Protein AF-A0AAD9JFI3-F1 (afdb_monomer_lite)

Organism: NCBI:txid53620

pLDDT: mean 92.69, std 6.42, range [61.5, 98.31]

Foldseek 3Di:
DVVVVVVVVCCVVVVVVVVVVVVVVVQVVVQVVVVVVLVVFADDDADQFQGCVVVQPDDDPSNVVVVVVVCVVRVPWHWTDRGSRDIDID

Secondary structure (DSSP, 8-state):
-HHHHHHHHHHHHHHHHHHHHHHHHHHHHHHHHHHHHHTTS--PPPBTTTBTGGG---SSHHHHHHHHHHHHHSSS--EEEETTTEEEE-

Structure (mmCIF, N/CA/C/O backbone):
data_AF-A0AAD9JFI3-F1
#
_entry.id   AF-A0AAD9JFI3-F1
#
loop_
_atom_site.group_PDB
_atom_site.id
_atom_site.type_symbol
_atom_site.label_atom_id
_atom_site.label_alt_id
_atom_site.label_comp_id
_atom_site.label_asym_id
_atom_site.label_entity_id
_atom_site.label_seq_id
_atom_site.pdbx_PDB_ins_code
_atom_site.Cartn_x
_atom_site.Cartn_y
_atom_site.Cartn_z
_atom_site.occupancy
_atom_site.B_iso_or_equiv
_atom_site.auth_seq_id
_atom_site.auth_comp_id
_atom_site.auth_asym_id
_atom_site.auth_atom_id
_atom_site.pdbx_PDB_model_num
ATOM 1 N N . MET A 1 1 ? 26.652 -2.450 -40.232 1.00 61.50 1 MET A N 1
ATOM 2 C CA . MET A 1 1 ? 25.561 -3.391 -40.569 1.00 61.50 1 MET A CA 1
ATOM 3 C C . MET A 1 1 ? 25.309 -4.472 -39.514 1.00 61.50 1 MET A C 1
ATOM 5 O O . MET A 1 1 ? 24.344 -4.315 -38.788 1.00 61.50 1 MET A O 1
ATOM 9 N N . LEU A 1 2 ? 26.129 -5.526 -39.342 1.00 63.22 2 LEU A N 1
ATOM 10 C CA . LEU A 1 2 ? 25.828 -6.582 -38.341 1.00 63.22 2 LEU A CA 1
ATOM 11 C C . LEU A 1 2 ? 25.751 -6.052 -36.892 1.00 63.22 2 LEU A C 1
ATOM 13 O O . LEU A 1 2 ? 24.782 -6.325 -36.194 1.00 63.22 2 LEU A O 1
ATOM 17 N N . LEU A 1 3 ? 26.712 -5.223 -36.467 1.00 67.38 3 LEU A N 1
ATOM 18 C CA . LEU A 1 3 ? 26.738 -4.616 -35.123 1.00 67.38 3 LEU A CA 1
ATOM 19 C C . LEU A 1 3 ? 25.549 -3.678 -34.838 1.00 67.38 3 LEU A C 1
ATOM 21 O O . LEU A 1 3 ? 25.014 -3.683 -33.733 1.00 67.38 3 LEU A O 1
ATOM 25 N N . GLU A 1 4 ? 25.103 -2.917 -35.838 1.00 73.94 4 GLU A N 1
ATOM 26 C CA . GLU A 1 4 ? 23.945 -2.016 -35.718 1.00 73.94 4 GLU A CA 1
ATOM 27 C C . GLU A 1 4 ? 22.639 -2.804 -35.575 1.00 73.94 4 GLU A C 1
ATOM 29 O O . GLU A 1 4 ? 21.787 -2.451 -34.763 1.00 73.94 4 GLU A O 1
ATOM 34 N N . ASN A 1 5 ? 22.518 -3.929 -36.285 1.00 80.88 5 ASN A N 1
ATOM 35 C CA . ASN A 1 5 ? 21.351 -4.801 -36.192 1.00 80.88 5 ASN A CA 1
ATOM 36 C C . ASN A 1 5 ? 21.220 -5.424 -34.794 1.00 80.88 5 ASN A C 1
ATOM 38 O O . ASN A 1 5 ? 20.116 -5.509 -34.260 1.00 80.88 5 ASN A O 1
ATOM 42 N N . HIS A 1 6 ? 22.334 -5.805 -34.162 1.00 84.94 6 HIS A N 1
ATOM 43 C CA . HIS A 1 6 ? 22.307 -6.315 -32.791 1.00 84.94 6 HIS A CA 1
ATOM 44 C C . HIS A 1 6 ? 21.874 -5.242 -31.785 1.00 84.94 6 HIS A C 1
ATOM 46 O O . HIS A 1 6 ? 21.059 -5.529 -30.911 1.00 84.94 6 HIS A O 1
ATOM 52 N N . ALA A 1 7 ? 22.360 -4.006 -31.924 1.00 87.62 7 ALA A N 1
ATOM 53 C CA . ALA A 1 7 ? 21.976 -2.906 -31.038 1.00 87.62 7 ALA A CA 1
ATOM 54 C C . ALA A 1 7 ? 20.470 -2.587 -31.113 1.00 87.62 7 ALA A C 1
ATOM 56 O O . ALA A 1 7 ? 19.840 -2.366 -30.080 1.00 87.62 7 ALA A O 1
ATOM 57 N N . ILE A 1 8 ? 19.882 -2.625 -32.315 1.00 89.44 8 ILE A N 1
ATOM 58 C CA . ILE A 1 8 ? 18.441 -2.412 -32.527 1.00 89.44 8 ILE A CA 1
ATOM 59 C C . ILE A 1 8 ? 17.613 -3.541 -31.896 1.00 89.44 8 ILE A C 1
ATOM 61 O O . ILE A 1 8 ? 16.603 -3.286 -31.248 1.00 89.44 8 ILE A O 1
ATOM 65 N N . VAL A 1 9 ? 18.042 -4.797 -32.040 1.00 90.50 9 VAL A N 1
ATOM 66 C CA . VAL A 1 9 ? 17.337 -5.934 -31.426 1.00 90.50 9 VAL A CA 1
ATOM 67 C C . VAL A 1 9 ? 17.379 -5.845 -29.898 1.00 90.50 9 VAL A C 1
ATOM 69 O O . VAL A 1 9 ? 16.357 -6.045 -29.240 1.00 90.50 9 VAL A O 1
ATOM 72 N N . TRP A 1 10 ? 18.534 -5.495 -29.323 1.00 93.06 10 TRP A N 1
ATOM 73 C CA . TRP A 1 10 ? 18.665 -5.330 -27.875 1.00 93.06 10 TRP A CA 1
ATOM 74 C C . TRP A 1 10 ? 17.830 -4.172 -27.337 1.00 93.06 10 TRP A C 1
ATOM 76 O O . TRP A 1 10 ? 17.212 -4.332 -26.289 1.00 93.06 10 TRP A O 1
ATOM 86 N N . SER A 1 11 ? 17.756 -3.035 -28.034 1.00 91.56 11 SER A N 1
ATOM 87 C CA . SER A 1 11 ? 16.939 -1.908 -27.571 1.00 91.56 11 SER A CA 1
ATOM 88 C C . SER A 1 11 ? 15.451 -2.264 -27.542 1.00 91.56 11 SER A C 1
ATOM 90 O O . SER A 1 11 ? 14.802 -2.051 -26.522 1.00 91.56 11 SER A O 1
ATOM 92 N N . ILE A 1 12 ? 14.932 -2.912 -28.590 1.00 94.56 12 ILE A N 1
ATOM 93 C CA . ILE A 1 12 ? 13.526 -3.343 -28.661 1.00 94.56 12 ILE A CA 1
ATOM 94 C C . ILE A 1 12 ? 13.168 -4.306 -27.520 1.00 94.56 12 ILE A C 1
ATOM 96 O O . ILE A 1 12 ? 12.063 -4.231 -26.989 1.00 94.56 12 ILE A O 1
ATOM 100 N N . MET A 1 13 ? 14.091 -5.184 -27.115 1.00 92.25 13 MET A N 1
ATOM 101 C CA . MET A 1 13 ? 13.861 -6.134 -26.020 1.00 92.25 13 MET A CA 1
ATOM 102 C C . MET A 1 13 ? 14.051 -5.509 -24.632 1.00 92.25 13 MET A C 1
ATOM 104 O O . MET A 1 13 ? 13.282 -5.792 -23.715 1.00 92.25 13 MET A O 1
ATOM 108 N N . LEU A 1 14 ? 15.057 -4.650 -24.454 1.00 95.50 14 LEU A N 1
ATOM 109 C CA . LEU A 1 14 ? 15.389 -4.069 -23.152 1.00 95.50 14 LEU A CA 1
ATOM 110 C C . LEU A 1 14 ? 14.440 -2.940 -22.749 1.00 95.50 14 LEU A C 1
ATOM 112 O O . LEU A 1 14 ? 14.150 -2.800 -21.564 1.00 95.50 14 LEU A O 1
ATOM 116 N N . THR A 1 15 ? 13.922 -2.157 -23.697 1.00 96.00 15 THR A N 1
ATOM 117 C CA . THR A 1 15 ? 12.986 -1.063 -23.402 1.00 96.00 15 THR A CA 1
ATOM 118 C C . THR A 1 15 ? 11.713 -1.517 -22.671 1.00 96.00 15 THR A C 1
ATOM 120 O O . THR A 1 15 ? 11.418 -0.930 -21.628 1.00 96.00 15 THR A O 1
ATOM 123 N N . PRO A 1 16 ? 10.955 -2.543 -23.114 1.00 96.62 16 PRO A N 1
ATOM 124 C CA . PRO A 1 16 ? 9.768 -2.990 -22.385 1.00 96.62 16 PRO A CA 1
ATOM 125 C C . PRO A 1 16 ? 10.125 -3.583 -21.020 1.00 96.62 16 PRO A C 1
ATOM 127 O O . PRO A 1 16 ? 9.412 -3.337 -20.052 1.00 96.62 16 PRO A O 1
ATOM 130 N N . ILE A 1 17 ? 11.251 -4.296 -20.906 1.00 96.50 17 ILE A N 1
ATOM 131 C CA . ILE A 1 17 ? 11.727 -4.826 -19.620 1.00 96.50 17 ILE A CA 1
ATOM 132 C C . ILE A 1 17 ? 12.026 -3.674 -18.653 1.00 96.50 17 ILE A C 1
ATOM 134 O O . ILE A 1 17 ? 11.545 -3.680 -17.523 1.00 96.50 17 ILE A O 1
ATOM 138 N N . ALA A 1 18 ? 12.763 -2.657 -19.101 1.00 97.00 18 ALA A N 1
ATOM 139 C CA . ALA A 1 18 ? 13.072 -1.477 -18.302 1.00 97.00 18 ALA A CA 1
ATOM 140 C C . ALA A 1 18 ? 11.802 -0.713 -17.894 1.00 97.00 18 ALA A C 1
ATOM 142 O O . ALA A 1 18 ? 11.686 -0.297 -16.744 1.00 97.00 18 ALA A O 1
ATOM 143 N N . TYR A 1 19 ? 10.828 -0.579 -18.798 1.00 97.69 19 TYR A N 1
ATOM 144 C CA . TYR A 1 19 ? 9.536 0.043 -18.507 1.00 97.69 19 TYR A CA 1
ATOM 145 C C . TYR A 1 19 ? 8.740 -0.733 -17.446 1.00 97.69 19 TYR A C 1
ATOM 147 O O . TYR A 1 19 ? 8.219 -0.136 -16.504 1.00 97.69 19 TYR A O 1
ATOM 155 N N . LEU A 1 20 ? 8.686 -2.066 -17.549 1.00 97.94 20 LEU A N 1
ATOM 156 C CA . LEU A 1 20 ? 8.028 -2.918 -16.555 1.00 97.94 20 LEU A CA 1
ATOM 157 C C . LEU A 1 20 ? 8.725 -2.841 -15.191 1.00 97.94 20 LEU A C 1
ATOM 159 O O . LEU A 1 20 ? 8.046 -2.722 -14.174 1.00 97.94 20 LEU A O 1
ATOM 163 N N . LEU A 1 21 ? 10.061 -2.856 -15.162 1.00 97.75 21 LEU A N 1
ATOM 164 C CA . LEU A 1 21 ? 10.838 -2.695 -13.930 1.00 97.75 21 LEU A CA 1
ATOM 165 C C . LEU A 1 21 ? 10.613 -1.322 -13.294 1.00 97.75 21 LEU A C 1
ATOM 167 O O . LEU A 1 21 ? 10.397 -1.239 -12.088 1.00 97.75 21 LEU A O 1
ATOM 171 N N . TYR A 1 22 ? 10.608 -0.256 -14.096 1.00 98.31 22 TYR A N 1
ATOM 172 C CA . TYR A 1 22 ? 10.303 1.092 -13.626 1.00 98.31 22 TYR A CA 1
ATOM 173 C C . TYR A 1 22 ? 8.910 1.156 -12.992 1.00 98.31 22 TYR A C 1
ATOM 175 O O . TYR A 1 22 ? 8.773 1.599 -11.853 1.00 98.31 22 TYR A O 1
ATOM 183 N N . ASN A 1 23 ? 7.887 0.644 -13.681 1.00 97.88 23 ASN A N 1
ATOM 184 C CA . ASN A 1 23 ? 6.524 0.613 -13.153 1.00 97.88 23 ASN A CA 1
ATOM 185 C C . ASN A 1 23 ? 6.409 -0.236 -11.884 1.00 97.88 23 ASN A C 1
ATOM 187 O O . ASN A 1 23 ? 5.693 0.148 -10.962 1.00 97.88 23 ASN A O 1
ATOM 191 N N . LEU A 1 24 ? 7.123 -1.363 -11.808 1.00 97.12 24 LEU A N 1
ATOM 192 C CA . LEU A 1 24 ? 7.166 -2.194 -10.607 1.00 97.12 24 LEU A CA 1
ATOM 193 C C . LEU A 1 24 ? 7.777 -1.429 -9.427 1.00 97.12 24 LEU A C 1
ATOM 195 O O . LEU A 1 24 ? 7.224 -1.460 -8.332 1.00 97.12 24 LEU A O 1
ATOM 199 N N . ILE A 1 25 ? 8.878 -0.706 -9.644 1.00 97.81 25 ILE A N 1
ATOM 200 C CA . ILE A 1 25 ? 9.507 0.122 -8.607 1.00 97.81 25 ILE A CA 1
ATOM 201 C C . ILE A 1 25 ? 8.548 1.225 -8.148 1.00 97.81 25 ILE A C 1
ATOM 203 O O . ILE A 1 25 ? 8.351 1.393 -6.946 1.00 97.81 25 ILE A O 1
ATOM 207 N N . VAL A 1 26 ? 7.912 1.940 -9.082 1.00 97.69 26 VAL A N 1
ATOM 208 C CA . VAL A 1 26 ? 6.930 2.990 -8.763 1.00 97.69 26 VAL A CA 1
ATOM 209 C C . VAL A 1 26 ? 5.757 2.421 -7.964 1.00 97.69 26 VAL A C 1
ATOM 211 O O . VAL A 1 26 ? 5.358 3.019 -6.965 1.00 97.69 26 VAL A O 1
ATOM 214 N N . LEU A 1 27 ? 5.245 1.249 -8.350 1.00 96.44 27 LEU A N 1
ATOM 215 C CA . LEU A 1 27 ? 4.188 0.555 -7.620 1.00 96.44 27 LEU A CA 1
ATOM 216 C C . LEU A 1 27 ? 4.630 0.222 -6.190 1.00 96.44 27 LEU A C 1
ATOM 218 O O . LEU A 1 27 ? 3.922 0.559 -5.247 1.00 96.44 27 LEU A O 1
ATOM 222 N N . LEU A 1 28 ? 5.805 -0.390 -6.009 1.00 96.31 28 LEU A N 1
ATOM 223 C CA . LEU A 1 28 ? 6.323 -0.741 -4.682 1.00 96.31 28 LEU A CA 1
ATOM 224 C C . LEU A 1 28 ? 6.525 0.498 -3.801 1.00 96.31 28 LEU A C 1
ATOM 226 O O . LEU A 1 28 ? 6.161 0.483 -2.626 1.00 96.31 28 LEU A O 1
ATOM 230 N N . MET A 1 29 ? 7.051 1.588 -4.364 1.00 97.56 29 MET A N 1
ATOM 231 C CA . MET A 1 29 ? 7.207 2.853 -3.645 1.00 97.56 29 MET A CA 1
ATOM 232 C C . MET A 1 29 ? 5.860 3.449 -3.225 1.00 97.56 29 MET A C 1
ATOM 234 O O . MET A 1 29 ? 5.731 3.907 -2.089 1.00 97.56 29 MET A O 1
ATOM 238 N N . ASP A 1 30 ? 4.851 3.438 -4.101 1.00 96.69 30 ASP A N 1
ATOM 239 C CA . ASP A 1 30 ? 3.522 3.962 -3.766 1.00 96.69 30 ASP A CA 1
ATOM 240 C C . ASP A 1 30 ? 2.825 3.090 -2.711 1.00 96.69 30 ASP A C 1
ATOM 242 O O . ASP A 1 30 ? 2.221 3.626 -1.782 1.00 96.69 30 ASP A O 1
ATOM 246 N N . VAL A 1 31 ? 2.981 1.763 -2.780 1.00 95.88 31 VAL A N 1
ATOM 247 C CA . VAL A 1 31 ? 2.483 0.829 -1.758 1.00 95.88 31 VAL A CA 1
ATOM 248 C C . VAL A 1 31 ? 3.129 1.101 -0.404 1.00 95.88 31 VAL A C 1
ATOM 250 O O . VAL A 1 31 ? 2.412 1.222 0.585 1.00 95.88 31 VAL A O 1
ATOM 253 N N . ILE A 1 32 ? 4.456 1.253 -0.344 1.00 95.44 32 ILE A N 1
ATOM 254 C CA . ILE A 1 32 ? 5.161 1.580 0.906 1.00 95.44 32 ILE A CA 1
ATOM 255 C C . ILE A 1 32 ? 4.678 2.928 1.444 1.00 95.44 32 ILE A C 1
ATOM 257 O O . ILE A 1 32 ? 4.346 3.038 2.622 1.00 95.44 32 ILE A O 1
ATOM 261 N N . ARG A 1 33 ? 4.579 3.952 0.588 1.00 97.00 33 ARG A N 1
ATOM 262 C CA . ARG A 1 33 ? 4.139 5.292 0.997 1.00 97.00 33 ARG A CA 1
ATOM 263 C C . ARG A 1 33 ? 2.718 5.284 1.560 1.00 97.00 33 ARG A C 1
ATOM 265 O O . ARG A 1 33 ? 2.479 5.871 2.612 1.00 97.00 33 ARG A O 1
ATOM 272 N N . ARG A 1 34 ? 1.775 4.633 0.875 1.00 95.75 34 ARG A N 1
ATOM 273 C CA . ARG A 1 34 ? 0.390 4.490 1.352 1.00 95.75 34 ARG A CA 1
ATOM 274 C C . ARG A 1 34 ? 0.323 3.631 2.604 1.00 95.75 34 ARG A C 1
ATOM 276 O O . ARG A 1 34 ? -0.416 3.969 3.518 1.00 95.75 34 ARG A O 1
ATOM 283 N N . GLY A 1 35 ? 1.119 2.567 2.663 1.00 95.06 35 GLY A N 1
ATOM 284 C CA . GLY A 1 35 ? 1.218 1.695 3.823 1.00 95.06 35 GLY A CA 1
ATOM 285 C C . GLY A 1 35 ? 1.625 2.457 5.076 1.00 95.06 35 GLY A C 1
ATOM 286 O O . GLY A 1 35 ? 0.916 2.398 6.070 1.00 95.06 35 GLY A O 1
ATOM 287 N N . LEU A 1 36 ? 2.680 3.268 4.991 1.00 94.50 36 LEU A N 1
ATOM 288 C CA . LEU A 1 36 ? 3.132 4.127 6.090 1.00 94.50 36 LEU A CA 1
ATOM 289 C C . LEU A 1 36 ? 2.088 5.169 6.518 1.00 94.50 36 LEU A C 1
ATOM 291 O O . LEU A 1 36 ? 2.052 5.556 7.683 1.00 94.50 36 LEU A O 1
ATOM 295 N N . ALA A 1 37 ? 1.250 5.647 5.594 1.00 94.94 37 ALA A N 1
ATOM 296 C CA . ALA A 1 37 ? 0.151 6.554 5.926 1.00 94.94 37 ALA A CA 1
ATOM 297 C C . ALA A 1 37 ? -1.001 5.820 6.632 1.00 94.94 37 ALA A C 1
ATOM 299 O O . ALA A 1 37 ? -1.568 6.333 7.591 1.00 94.94 37 ALA A O 1
ATOM 300 N N . VAL A 1 38 ? -1.330 4.610 6.174 1.00 94.56 38 VAL A N 1
ATOM 301 C CA . VAL A 1 38 ? -2.416 3.786 6.720 1.00 94.56 38 VAL A CA 1
ATOM 302 C C . VAL A 1 38 ? -2.041 3.172 8.076 1.00 94.56 38 VAL A C 1
ATOM 304 O O . VAL A 1 38 ? -2.891 3.075 8.950 1.00 94.56 38 VAL A O 1
ATOM 307 N N . GLU A 1 39 ? -0.773 2.837 8.308 1.00 92.25 39 GLU A N 1
ATOM 308 C CA . GLU A 1 39 ? -0.276 2.278 9.580 1.00 92.25 39 GLU A CA 1
ATOM 309 C C . GLU A 1 39 ? -0.356 3.240 10.778 1.00 92.25 39 GLU A C 1
ATOM 311 O O . GLU A 1 39 ? -0.109 2.838 11.912 1.00 92.25 39 GLU A O 1
ATOM 316 N N . GLN A 1 40 ? -0.718 4.505 10.551 1.00 93.50 40 GLN A N 1
ATOM 317 C CA . GLN A 1 40 ? -0.978 5.476 11.619 1.00 93.50 40 GLN A CA 1
ATOM 318 C C . GLN A 1 40 ? -2.342 5.259 12.287 1.00 93.50 40 GLN A C 1
ATOM 320 O O . GLN A 1 40 ? -2.567 5.733 13.401 1.00 93.50 40 GLN A O 1
ATOM 325 N N . PHE A 1 41 ? -3.258 4.566 11.607 1.00 94.44 41 PHE A N 1
ATOM 326 C CA . PHE A 1 41 ? -4.582 4.251 12.126 1.00 94.44 41 PHE A CA 1
ATOM 327 C C . PHE A 1 41 ? -4.542 2.977 12.977 1.00 94.44 41 PHE A C 1
ATOM 329 O O . PHE A 1 41 ? -3.725 2.087 12.728 1.00 94.44 41 PHE A O 1
ATOM 336 N N . PRO A 1 42 ? -5.422 2.856 13.985 1.00 94.19 42 PRO A N 1
ATOM 337 C CA . PRO A 1 42 ? -5.479 1.653 14.801 1.00 94.19 42 PRO A CA 1
ATOM 338 C C . PRO A 1 42 ? -5.934 0.449 13.960 1.00 94.19 42 PRO A C 1
ATOM 340 O O . PRO A 1 42 ? -6.669 0.597 12.986 1.00 94.19 42 PRO A O 1
ATOM 343 N N . GLY A 1 43 ? -5.499 -0.755 14.321 1.00 91.00 43 GLY A N 1
ATOM 344 C CA . GLY A 1 43 ? -5.903 -1.982 13.636 1.00 91.00 43 GLY A CA 1
ATOM 345 C C . GLY A 1 43 ? -5.109 -3.196 14.102 1.00 91.00 43 GLY A C 1
ATOM 346 O O . GLY A 1 43 ? -4.150 -3.071 14.868 1.00 91.00 43 GLY A O 1
ATOM 347 N N . GLU A 1 44 ? -5.522 -4.372 13.644 1.00 91.19 44 GLU A N 1
ATOM 348 C CA . GLU A 1 44 ? -4.831 -5.631 13.920 1.00 91.19 44 GLU A CA 1
ATOM 349 C C . GLU A 1 44 ? -3.486 -5.722 13.170 1.00 91.19 44 GLU A C 1
ATOM 351 O O . GLU A 1 44 ? -3.298 -5.079 12.136 1.00 91.19 44 GLU A O 1
ATOM 356 N N . PRO A 1 45 ? -2.508 -6.497 13.671 1.00 91.88 45 PRO A N 1
ATOM 357 C CA . PRO A 1 45 ? -1.244 -6.686 12.971 1.00 91.88 45 PRO A CA 1
ATOM 358 C C . PRO A 1 45 ? -1.442 -7.455 11.655 1.00 91.88 45 PRO A C 1
ATOM 360 O O . PRO A 1 45 ? -1.992 -8.556 11.627 1.00 91.88 45 PRO A O 1
ATOM 363 N N . LYS A 1 46 ? -0.917 -6.906 10.554 1.00 93.06 46 LYS A N 1
ATOM 364 C CA . LYS A 1 46 ? -1.021 -7.526 9.226 1.00 93.06 46 LYS A CA 1
ATOM 365 C C . LYS A 1 46 ? -0.130 -8.759 9.073 1.00 93.06 46 LYS A C 1
ATOM 367 O O . LYS A 1 46 ? 1.038 -8.752 9.468 1.00 93.06 46 LYS A O 1
ATOM 372 N N . HIS A 1 47 ? -0.629 -9.779 8.375 1.00 94.94 47 HIS A N 1
ATOM 373 C CA . HIS A 1 47 ? 0.228 -10.844 7.856 1.00 94.94 47 HIS A CA 1
ATOM 374 C C . HIS A 1 47 ? 1.022 -10.336 6.647 1.00 94.94 47 HIS A C 1
ATOM 376 O O . HIS A 1 47 ? 0.460 -9.695 5.758 1.00 94.94 47 HIS A O 1
ATOM 382 N N . TRP A 1 48 ? 2.311 -10.670 6.567 1.00 92.06 48 TRP A N 1
ATOM 383 C CA . TRP A 1 48 ? 3.220 -10.151 5.536 1.00 92.06 48 TRP A CA 1
ATOM 384 C C . TRP A 1 48 ? 2.752 -10.421 4.094 1.00 92.06 48 TRP A C 1
ATOM 386 O O . TRP A 1 48 ? 2.963 -9.584 3.223 1.00 92.06 48 TRP A O 1
ATOM 396 N N . PHE A 1 49 ? 2.103 -11.566 3.844 1.00 93.62 49 PHE A N 1
ATOM 397 C CA . PHE A 1 49 ? 1.621 -11.951 2.509 1.00 93.62 49 PHE A CA 1
ATOM 398 C C . PHE A 1 49 ? 0.113 -11.767 2.319 1.00 93.62 49 PHE A C 1
ATOM 400 O O . PHE A 1 49 ? -0.345 -11.438 1.233 1.00 93.62 49 PHE A O 1
ATOM 407 N N . TRP A 1 50 ? -0.677 -11.985 3.371 1.00 94.31 50 TRP A N 1
ATOM 408 C CA . TRP A 1 50 ? -2.141 -12.053 3.261 1.00 94.31 50 TRP A CA 1
ATOM 409 C C . TRP A 1 50 ? -2.825 -10.778 3.757 1.00 94.31 50 TRP A C 1
ATOM 411 O O . TRP A 1 50 ? -4.042 -10.651 3.628 1.00 94.31 50 TRP A O 1
ATOM 421 N N . GLY A 1 51 ? -2.071 -9.834 4.328 1.00 94.38 51 GLY A N 1
ATOM 422 C CA . GLY A 1 51 ? -2.649 -8.688 5.018 1.00 94.38 51 GLY A CA 1
ATOM 423 C C . GLY A 1 51 ? -3.633 -9.164 6.087 1.00 94.38 51 GLY A C 1
ATOM 424 O O . GLY A 1 51 ? -3.301 -10.042 6.883 1.00 94.38 51 GLY A O 1
ATOM 425 N N . HIS A 1 52 ? -4.861 -8.656 6.039 1.00 94.25 52 HIS A N 1
ATOM 426 C CA . HIS A 1 52 ? -5.981 -9.050 6.900 1.00 94.25 52 HIS A CA 1
ATOM 427 C C . HIS A 1 52 ? -6.986 -9.987 6.215 1.00 94.25 52 HIS A C 1
ATOM 429 O O . HIS A 1 52 ? -7.947 -10.415 6.843 1.00 94.25 52 HIS A O 1
ATOM 435 N N . ILE A 1 53 ? -6.771 -10.370 4.949 1.00 93.00 53 ILE A N 1
ATOM 436 C CA . ILE A 1 53 ? -7.725 -11.215 4.202 1.00 93.00 53 ILE A CA 1
ATOM 437 C C . ILE A 1 53 ? -7.951 -12.555 4.910 1.00 93.00 53 ILE A C 1
ATOM 439 O O . ILE A 1 53 ? -9.076 -13.036 4.988 1.00 93.00 53 ILE A O 1
ATOM 443 N N . HIS A 1 54 ? -6.886 -13.136 5.461 1.00 93.19 54 HIS A N 1
ATOM 444 C CA . HIS A 1 54 ? -6.933 -14.420 6.161 1.00 93.19 54 HIS A CA 1
ATOM 445 C C . HIS A 1 54 ? -7.759 -14.404 7.461 1.00 93.19 54 HIS A C 1
ATOM 447 O O . HIS A 1 54 ? -8.108 -15.469 7.961 1.00 93.19 54 HIS A O 1
ATOM 453 N N . LEU A 1 55 ? -8.060 -13.219 8.003 1.00 92.94 55 LEU A N 1
ATOM 454 C CA . LEU A 1 55 ? -8.860 -13.044 9.217 1.00 92.94 55 LEU A CA 1
ATOM 455 C C . LEU A 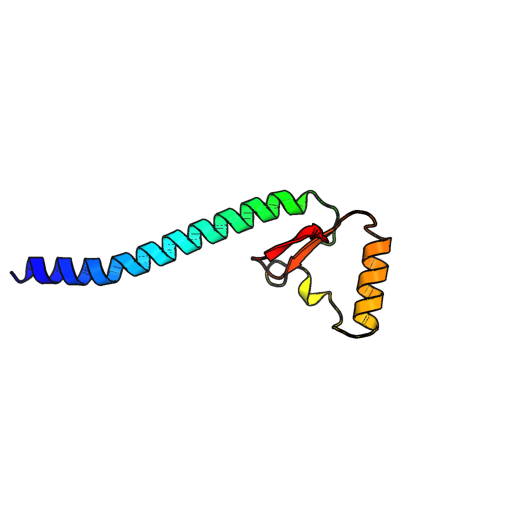1 55 ? -10.358 -13.011 8.908 1.00 92.94 55 LEU A C 1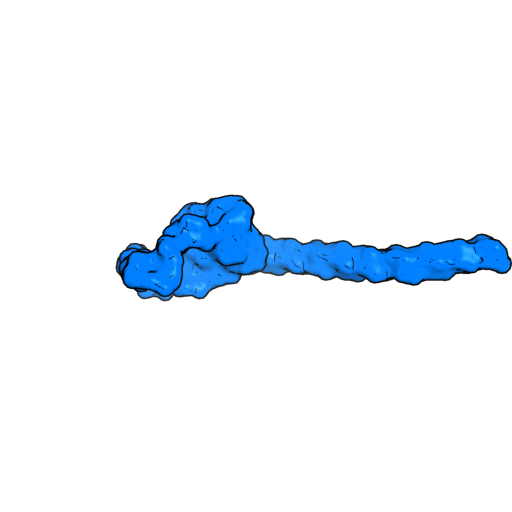
ATOM 457 O O . LEU A 1 55 ? -11.178 -13.272 9.786 1.00 92.94 55 LEU A O 1
ATOM 461 N N . TYR A 1 56 ? -10.728 -12.708 7.661 1.00 92.19 56 TYR A N 1
ATOM 462 C CA . TYR A 1 56 ? -12.120 -12.566 7.276 1.00 92.19 56 TYR A CA 1
ATOM 463 C C . TYR A 1 56 ? -12.789 -13.943 7.122 1.00 92.19 56 TYR A C 1
ATOM 465 O O . TYR A 1 56 ? -12.401 -14.716 6.242 1.00 92.19 56 TYR A O 1
ATOM 473 N N . PRO A 1 57 ? -13.836 -14.263 7.908 1.00 94.00 57 PRO A N 1
ATOM 474 C CA . PRO A 1 57 ? -14.442 -15.599 7.926 1.00 94.00 57 PRO A CA 1
ATOM 475 C C . PRO A 1 57 ? -15.333 -15.902 6.704 1.00 94.00 57 PRO A C 1
ATOM 477 O O . PRO A 1 57 ? -15.928 -16.978 6.621 1.00 94.00 57 PRO A O 1
ATOM 480 N N . GLY A 1 58 ? -15.426 -14.973 5.747 1.00 93.1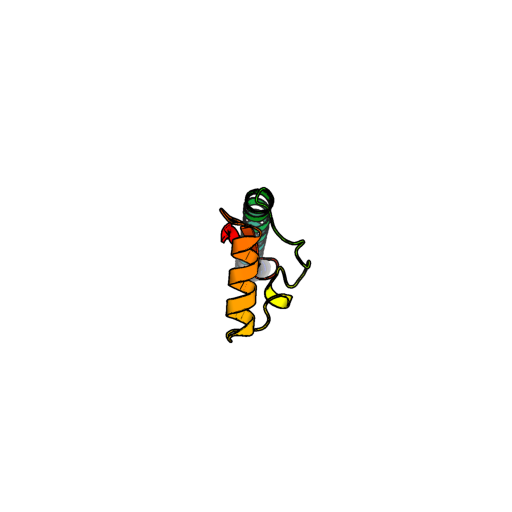2 58 GLY A N 1
ATOM 481 C CA . GLY A 1 58 ? -16.172 -15.121 4.497 1.00 93.12 58 GLY A CA 1
ATOM 482 C C . GLY A 1 58 ? -17.405 -14.222 4.407 1.00 93.12 58 GLY A C 1
ATOM 483 O O . GLY A 1 58 ? -17.819 -13.590 5.371 1.00 93.12 58 GLY A O 1
ATOM 484 N N . ALA A 1 59 ? -18.000 -14.138 3.215 1.00 92.62 59 ALA A N 1
ATOM 485 C CA . ALA A 1 59 ? -19.161 -13.285 2.932 1.00 92.62 59 ALA A CA 1
ATOM 486 C C . ALA A 1 59 ? -20.488 -13.935 3.379 1.00 92.62 59 ALA A C 1
ATOM 488 O O . ALA A 1 59 ? -21.360 -14.233 2.568 1.00 92.62 59 ALA A O 1
ATOM 489 N N . ASN A 1 60 ? -20.611 -14.200 4.677 1.00 95.19 60 ASN A N 1
ATOM 490 C CA . ASN A 1 60 ? -21.786 -14.784 5.327 1.00 95.19 60 ASN A CA 1
ATOM 491 C C . ASN A 1 60 ? -22.069 -14.063 6.664 1.00 95.19 60 ASN A C 1
ATOM 493 O O . ASN A 1 60 ? -21.448 -13.045 6.971 1.00 95.19 60 ASN A O 1
ATOM 497 N N . GLU A 1 61 ? -22.980 -14.596 7.482 1.00 96.50 61 GLU A N 1
ATOM 498 C CA . GLU A 1 61 ? -23.317 -14.012 8.792 1.00 96.50 61 GLU A CA 1
ATOM 499 C C . GLU A 1 61 ? -22.098 -13.889 9.726 1.00 96.50 61 GLU A C 1
ATOM 501 O O . GLU A 1 61 ? -21.987 -12.924 10.480 1.00 96.50 61 GLU A O 1
ATOM 506 N N . ALA A 1 62 ? -21.135 -14.815 9.642 1.00 95.69 62 ALA A N 1
ATOM 507 C CA . ALA A 1 62 ? -19.899 -14.718 10.414 1.00 95.69 62 ALA A CA 1
ATOM 508 C C . ALA A 1 62 ? -19.041 -13.525 9.960 1.00 95.69 62 ALA A C 1
ATOM 510 O O . ALA A 1 62 ? -18.457 -12.845 10.802 1.00 95.69 62 ALA A O 1
ATOM 511 N N . GLY A 1 63 ? -19.007 -13.227 8.657 1.00 94.56 63 GLY A N 1
ATOM 512 C CA . GLY A 1 63 ? -18.358 -12.029 8.115 1.00 94.56 63 GLY A CA 1
ATOM 513 C C . GLY A 1 63 ? -19.014 -10.737 8.581 1.00 94.56 63 GLY A C 1
ATOM 514 O O . GLY A 1 63 ? -18.320 -9.808 8.987 1.00 94.56 63 GLY A O 1
ATOM 515 N N . LEU A 1 64 ? -20.349 -10.693 8.596 1.00 95.19 64 LEU A N 1
ATOM 516 C CA . LEU A 1 64 ? -21.099 -9.540 9.106 1.00 95.19 64 LEU A CA 1
ATOM 517 C C . LEU A 1 64 ? -20.861 -9.321 10.602 1.00 95.19 64 LEU A C 1
ATOM 519 O O . LEU A 1 64 ? -20.665 -8.185 11.036 1.00 95.19 64 LEU A O 1
ATOM 523 N N . LYS A 1 65 ? -20.836 -10.401 11.392 1.00 96.44 65 LYS A N 1
ATOM 524 C CA . LYS A 1 65 ? -20.478 -10.335 12.811 1.00 96.44 65 LYS A CA 1
ATOM 525 C C . LYS A 1 65 ? -19.048 -9.823 12.993 1.00 96.44 65 LYS A C 1
ATOM 527 O O . LYS A 1 65 ? -18.848 -8.902 13.774 1.00 96.44 65 LYS A O 1
ATOM 532 N N . TYR A 1 66 ? -18.086 -10.358 12.241 1.00 93.88 66 TYR A N 1
ATOM 533 C CA . TYR A 1 66 ? -16.691 -9.912 12.283 1.00 93.88 66 TYR A CA 1
ATOM 534 C C . TYR A 1 66 ? -16.559 -8.409 11.994 1.00 93.88 66 TYR A C 1
ATOM 536 O O . TYR A 1 66 ? -15.913 -7.698 12.759 1.00 93.88 66 TYR A O 1
ATOM 544 N N . GLN A 1 67 ? -17.233 -7.906 10.952 1.00 92.06 67 GLN A N 1
ATOM 545 C CA . GLN A 1 67 ? -17.246 -6.475 10.631 1.00 92.06 67 GLN A CA 1
ATOM 546 C C . GLN A 1 67 ? -17.850 -5.641 11.765 1.00 92.06 67 GLN A C 1
ATOM 548 O O . GLN A 1 67 ? -17.270 -4.633 12.151 1.00 92.06 67 GLN A O 1
ATOM 553 N N . ARG A 1 68 ? -18.981 -6.075 12.336 1.00 94.06 68 ARG A N 1
ATOM 554 C CA . ARG A 1 68 ? -19.635 -5.377 13.453 1.00 94.06 68 ARG A CA 1
ATOM 555 C C . ARG A 1 68 ? -18.736 -5.310 14.685 1.00 94.06 68 ARG A C 1
ATOM 557 O O . ARG A 1 68 ? -18.614 -4.242 15.277 1.00 94.06 68 ARG A O 1
ATOM 564 N N . ASP A 1 69 ? -18.113 -6.427 15.045 1.00 94.06 69 ASP A N 1
ATOM 565 C CA . ASP A 1 69 ? -17.198 -6.512 16.184 1.00 94.06 69 ASP A CA 1
ATOM 566 C C . ASP A 1 69 ? -15.974 -5.598 15.959 1.00 94.06 69 ASP A C 1
ATOM 568 O O . ASP A 1 69 ? -15.582 -4.852 16.855 1.00 94.06 69 ASP A O 1
ATOM 572 N N . HIS A 1 70 ? -15.432 -5.563 14.735 1.00 92.00 70 HIS A N 1
ATOM 573 C CA . HIS A 1 70 ? -14.335 -4.659 14.367 1.00 92.00 70 HIS A CA 1
ATOM 574 C C . HIS A 1 70 ? -14.739 -3.182 14.409 1.00 92.00 70 HIS A C 1
ATOM 576 O O . HIS A 1 70 ? -13.983 -2.365 14.925 1.00 92.00 70 HIS A O 1
ATOM 582 N N . THR A 1 71 ? -15.933 -2.816 13.934 1.00 92.56 71 THR A N 1
ATOM 583 C CA . THR A 1 71 ? -16.441 -1.439 14.055 1.00 92.56 71 THR A CA 1
ATOM 584 C C . THR A 1 71 ? -16.667 -1.049 15.517 1.00 92.56 71 THR A C 1
ATOM 586 O O . THR A 1 71 ? -16.477 0.106 15.877 1.00 92.56 71 THR A O 1
ATOM 589 N N . GLN A 1 72 ? -17.040 -1.985 16.394 1.00 94.50 72 GLN A N 1
ATOM 590 C CA . GLN A 1 72 ? -17.125 -1.700 17.830 1.00 94.50 72 GLN A CA 1
ATOM 591 C C . GLN A 1 72 ? -15.746 -1.444 18.450 1.00 94.50 72 GLN A C 1
ATOM 593 O O . GLN A 1 72 ? -15.612 -0.558 19.293 1.00 94.50 72 GLN A O 1
ATOM 598 N N . GLN A 1 73 ? -14.727 -2.196 18.032 1.00 94.25 73 GLN A N 1
ATOM 599 C CA . GLN A 1 73 ? -13.357 -2.045 18.521 1.00 94.25 73 GLN A CA 1
ATOM 600 C C . GLN A 1 73 ? -12.666 -0.786 17.973 1.00 94.25 73 GLN A C 1
ATOM 602 O O . GLN A 1 7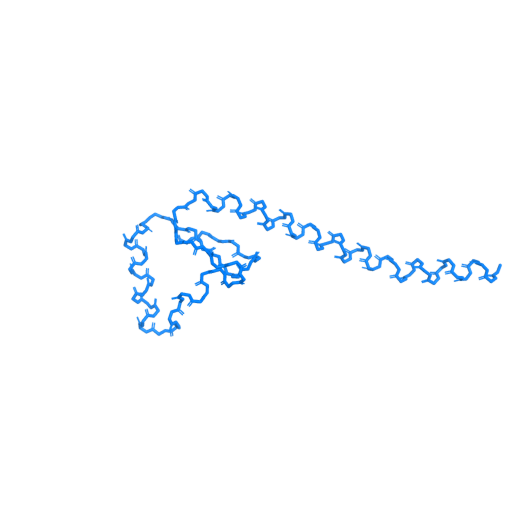3 ? -11.945 -0.105 18.704 1.00 94.25 73 GLN A O 1
ATOM 607 N N . TYR A 1 74 ? -12.913 -0.458 16.705 1.00 94.25 74 TYR A N 1
ATOM 608 C CA . TYR A 1 74 ? -12.342 0.681 15.990 1.00 94.25 74 TYR A CA 1
ATOM 609 C C . TYR A 1 74 ? -13.470 1.563 15.418 1.00 94.25 74 TYR A C 1
ATOM 611 O O . TYR A 1 74 ? -13.780 1.492 14.230 1.00 94.25 74 TYR A O 1
ATOM 619 N N . PRO A 1 75 ? -14.105 2.409 16.251 1.00 91.00 75 PRO A N 1
ATOM 620 C CA . PRO A 1 75 ? -15.368 3.074 15.909 1.00 91.00 75 PRO A CA 1
ATOM 621 C C . PRO A 1 75 ? -15.272 4.194 14.873 1.00 91.00 75 PRO A C 1
ATOM 623 O O . PRO A 1 75 ? -16.295 4.590 14.322 1.00 91.00 75 PRO A O 1
ATOM 626 N N . LEU A 1 76 ? -14.078 4.742 14.634 1.00 92.44 76 LEU A N 1
ATOM 627 C CA . LEU A 1 76 ? -13.887 5.850 13.692 1.00 92.44 76 LEU A CA 1
ATOM 628 C C . LEU A 1 76 ? -13.285 5.390 12.369 1.00 92.44 76 LEU A C 1
ATOM 630 O O . LEU A 1 76 ? -13.776 5.746 11.305 1.00 92.44 76 LEU A O 1
ATOM 634 N N . THR A 1 77 ? -12.167 4.680 12.454 1.00 92.62 77 THR A N 1
ATOM 635 C CA . THR A 1 77 ? -11.368 4.252 11.310 1.00 92.62 77 THR A CA 1
ATOM 636 C C . THR A 1 77 ? -10.420 3.164 11.778 1.00 92.62 77 THR A C 1
ATOM 638 O O . THR A 1 77 ? -9.875 3.249 12.883 1.00 92.62 77 THR A O 1
ATOM 641 N N . GLN A 1 78 ? -10.163 2.199 10.910 1.00 94.12 78 GLN A N 1
ATOM 642 C CA . GLN A 1 78 ? -9.153 1.169 11.096 1.00 94.12 78 GLN A CA 1
ATOM 643 C C . GLN A 1 78 ? -8.285 0.994 9.857 1.00 94.12 78 GLN A C 1
ATOM 645 O O . GLN A 1 78 ? -8.735 1.187 8.725 1.00 94.12 78 GLN A O 1
ATOM 650 N N . MET A 1 79 ? -7.038 0.580 10.069 1.00 95.12 79 MET A N 1
ATOM 651 C CA . MET A 1 79 ? -6.188 0.144 8.969 1.00 95.12 79 MET A CA 1
ATOM 652 C C . MET A 1 79 ? -6.565 -1.259 8.490 1.00 95.12 79 MET A C 1
ATOM 654 O O . MET A 1 79 ? -6.675 -2.199 9.277 1.00 95.12 79 MET A O 1
ATOM 658 N N . VAL A 1 80 ? -6.688 -1.432 7.174 1.00 94.31 80 VAL A N 1
ATOM 659 C CA . VAL A 1 80 ? -6.945 -2.729 6.544 1.00 94.31 80 VAL A CA 1
ATOM 660 C C . VAL A 1 80 ? -5.970 -2.968 5.398 1.00 94.31 80 VAL A C 1
ATOM 662 O O . VAL A 1 80 ? -5.755 -2.099 4.562 1.00 94.31 80 VAL A O 1
ATOM 665 N N . TRP A 1 81 ? -5.386 -4.165 5.332 1.00 95.44 81 TRP A N 1
ATOM 666 C CA . TRP A 1 81 ? -4.515 -4.576 4.233 1.00 95.44 81 TRP A CA 1
ATOM 667 C C . TRP A 1 81 ? -5.137 -5.731 3.451 1.00 95.44 81 TRP A C 1
ATOM 669 O O . TRP A 1 81 ? -5.327 -6.822 3.989 1.00 95.44 81 TRP A O 1
ATOM 679 N N . PHE A 1 82 ? -5.402 -5.522 2.164 1.00 93.31 82 PHE A N 1
ATOM 680 C CA . PHE A 1 82 ? -5.815 -6.581 1.246 1.00 93.31 82 PHE A CA 1
ATOM 681 C C . PHE A 1 82 ? -4.576 -7.179 0.565 1.00 93.31 82 PHE A C 1
ATOM 683 O O . PHE A 1 82 ? -4.166 -6.764 -0.520 1.00 93.31 82 PHE A O 1
ATOM 690 N N . GLY A 1 83 ? -3.938 -8.144 1.230 1.00 92.44 83 GLY A N 1
ATOM 691 C CA . GLY A 1 83 ? -2.632 -8.647 0.800 1.00 92.44 83 GLY A CA 1
ATOM 692 C C . GLY A 1 83 ? -1.517 -7.611 1.016 1.00 92.44 83 GLY A C 1
ATOM 693 O O . GLY A 1 83 ? -1.671 -6.712 1.844 1.00 92.44 83 GLY A O 1
ATOM 694 N N . PRO A 1 84 ? -0.390 -7.706 0.288 1.00 92.44 84 PRO A N 1
ATOM 695 C CA . PRO A 1 84 ? 0.775 -6.858 0.526 1.00 92.44 84 PRO A CA 1
ATOM 696 C C . PRO A 1 84 ? 0.758 -5.543 -0.269 1.00 92.44 84 PRO A C 1
ATOM 698 O O . PRO A 1 84 ? 1.636 -4.712 -0.069 1.00 92.44 84 PRO A O 1
ATOM 701 N N . LEU A 1 85 ? -0.196 -5.358 -1.192 1.00 94.56 85 LEU A N 1
ATOM 702 C CA . LEU A 1 85 ? -0.185 -4.254 -2.165 1.00 94.56 85 LEU A CA 1
ATOM 703 C C . LEU A 1 85 ? -1.324 -3.246 -1.990 1.00 94.56 85 LEU A C 1
ATOM 705 O O . LEU A 1 85 ? -1.286 -2.178 -2.592 1.00 94.56 85 LEU A O 1
ATOM 709 N N . LEU A 1 86 ? -2.351 -3.574 -1.208 1.00 94.75 86 LEU A N 1
ATOM 710 C CA . LEU A 1 86 ? -3.568 -2.768 -1.124 1.00 94.75 86 LEU A CA 1
ATOM 711 C C . LEU A 1 86 ? -3.856 -2.374 0.329 1.00 94.75 86 LEU A C 1
ATOM 713 O O . LEU A 1 86 ? -4.693 -3.002 0.982 1.00 94.75 86 LEU A O 1
ATOM 717 N N . PRO A 1 87 ? -3.160 -1.349 0.853 1.00 94.88 87 PRO A N 1
ATOM 718 C CA . PRO A 1 87 ? -3.541 -0.712 2.104 1.00 94.88 87 PRO A CA 1
ATOM 719 C C . PRO A 1 87 ? -4.806 0.136 1.904 1.00 94.88 87 PRO A C 1
ATOM 721 O O . PRO A 1 87 ? -4.944 0.849 0.909 1.00 94.8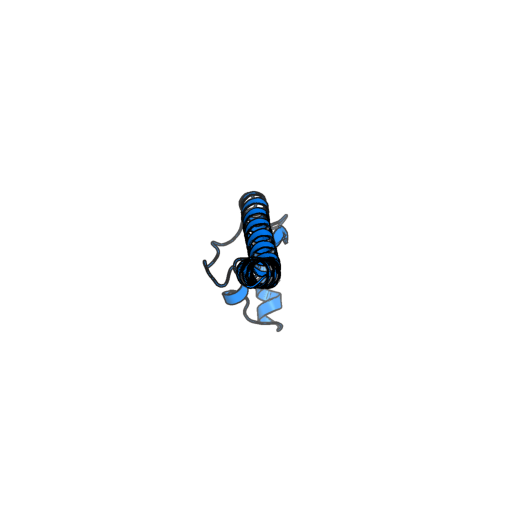8 87 PRO A O 1
ATOM 724 N N . SER A 1 88 ? -5.715 0.077 2.869 1.00 93.38 88 SER A N 1
ATOM 725 C CA . SER A 1 88 ? -6.9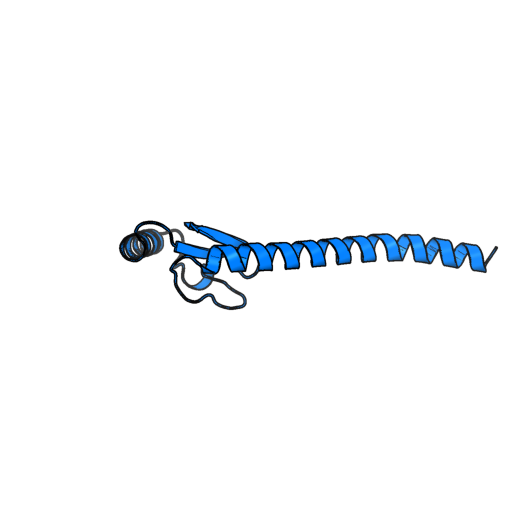76 0.813 2.905 1.00 93.38 88 SER A CA 1
ATOM 726 C C . SER A 1 88 ? -7.288 1.255 4.330 1.00 93.38 88 SER A C 1
ATOM 728 O O . SER A 1 88 ? -6.790 0.685 5.298 1.00 93.38 88 SER A O 1
ATOM 730 N N . ILE A 1 89 ? -8.153 2.253 4.445 1.00 91.81 89 ILE A N 1
ATOM 731 C CA . ILE A 1 89 ? -8.840 2.594 5.690 1.00 91.81 89 ILE A CA 1
ATOM 732 C C . ILE A 1 89 ? -10.296 2.139 5.582 1.00 91.81 89 ILE A C 1
ATOM 734 O O . ILE A 1 89 ? -10.860 2.151 4.481 1.00 91.81 89 ILE A O 1
ATOM 738 N N . CYS A 1 90 ? -10.875 1.685 6.688 1.00 82.94 90 CYS A N 1
ATOM 739 C CA . CYS A 1 90 ? -12.272 1.259 6.786 1.00 82.94 90 CYS A CA 1
ATOM 740 C C . CYS A 1 90 ? -12.927 1.833 8.035 1.00 82.94 90 CYS A C 1
ATOM 742 O O . CYS A 1 90 ? -12.186 2.099 9.006 1.00 82.94 90 CYS A O 1
#

Sequence (90 aa):
MLLENHAIVWSIMLTPIAYLLYNLIVLLMDVIRRGLAVEQFPGEPKHWFWGHIHLYPGANEAGLKYQRDHTQQYPLTQMVWFGPLLPSIC

Radius of gyration: 21.2 Å; chains: 1; bounding box: 50×22×59 Å